Protein AF-A0A4Q3HN72-F1 (afdb_monomer_lite)

Sequence (98 aa):
LQHKAAEVSLKLVSQPGGEAIADTAWSVLTAAGDVVNESVSALPSMVLAEGDYLAVARNKDKIYQREFKVTAGNNVDVEVLMRNANPSDATTAAVVPD

pLDDT: mean 86.78, std 15.64, range [41.06, 97.69]

Secondary structure (DSSP, 8-state):
----EEEEEEEEESSTT-PBPSSEEEEEEETTS-EEEEEESSS-EEEEESEEEEEEEEETTEEEEEEEEE-TT--EEEEEE-----TTTTS-S-----

Radius of gyration: 16.3 Å; chains: 1; bounding box: 61×36×29 Å

Structure (mmCIF, N/CA/C/O backbone):
data_AF-A0A4Q3HN72-F1
#
_entry.id   AF-A0A4Q3HN72-F1
#
loop_
_atom_site.group_PDB
_atom_site.id
_atom_site.type_symbol
_atom_site.label_atom_id
_atom_site.label_alt_id
_atom_site.label_comp_id
_atom_site.label_asym_id
_atom_site.label_entity_id
_atom_site.label_seq_id
_atom_site.pdbx_PDB_ins_code
_atom_site.Cartn_x
_atom_site.Cartn_y
_atom_site.Cartn_z
_atom_site.occupancy
_atom_site.B_iso_or_equiv
_atom_site.auth_seq_id
_atom_site.auth_comp_id
_atom_site.auth_asym_id
_atom_site.auth_atom_id
_atom_site.pdbx_PDB_model_num
ATOM 1 N N . LEU A 1 1 ? 23.360 -1.939 -15.795 1.00 50.44 1 LEU A N 1
ATOM 2 C CA . LEU A 1 1 ? 22.095 -2.630 -15.480 1.00 50.44 1 LEU A CA 1
ATOM 3 C C . LEU A 1 1 ? 21.335 -1.743 -14.502 1.00 50.44 1 LEU A C 1
ATOM 5 O O . LEU A 1 1 ? 21.685 -1.714 -13.333 1.00 50.44 1 LEU A O 1
ATOM 9 N N . GLN A 1 2 ? 20.427 -0.897 -14.990 1.00 58.25 2 GLN A N 1
ATOM 10 C CA . GLN A 1 2 ? 19.600 -0.080 -14.100 1.00 58.25 2 GLN A CA 1
ATOM 11 C C . GLN A 1 2 ? 18.441 -0.962 -13.646 1.00 58.25 2 GLN A C 1
ATOM 13 O O . GLN A 1 2 ? 17.609 -1.347 -14.466 1.00 58.25 2 GLN A O 1
ATOM 18 N N . HIS A 1 3 ? 18.415 -1.333 -12.368 1.00 64.25 3 HIS A N 1
ATOM 19 C CA . HIS A 1 3 ? 17.209 -1.911 -11.794 1.00 64.25 3 HIS A CA 1
ATOM 20 C C . HIS A 1 3 ? 16.162 -0.798 -11.789 1.00 64.25 3 HIS A C 1
ATOM 22 O O . HIS A 1 3 ? 16.294 0.182 -11.059 1.00 64.25 3 HIS A O 1
ATOM 28 N N . LYS A 1 4 ? 15.174 -0.908 -12.679 1.00 84.69 4 LYS A N 1
ATOM 29 C CA . LYS A 1 4 ? 14.027 -0.008 -12.721 1.00 84.69 4 LYS A CA 1
ATOM 30 C C . LYS A 1 4 ? 13.149 -0.304 -11.516 1.00 84.69 4 LYS A C 1
ATOM 32 O O . LYS A 1 4 ? 12.228 -1.105 -11.612 1.00 84.69 4 LYS A O 1
ATOM 37 N N . ALA A 1 5 ? 13.504 0.264 -10.379 1.00 89.94 5 ALA A N 1
ATOM 38 C CA . ALA A 1 5 ? 12.812 0.054 -9.125 1.00 89.94 5 ALA A CA 1
ATOM 39 C C . ALA A 1 5 ? 12.683 1.377 -8.374 1.00 89.94 5 ALA A C 1
ATOM 41 O O . ALA A 1 5 ? 13.408 2.339 -8.654 1.00 89.94 5 ALA A O 1
ATOM 42 N N . ALA A 1 6 ? 11.754 1.417 -7.433 1.00 93.50 6 ALA A N 1
ATOM 43 C CA . ALA A 1 6 ? 11.649 2.503 -6.482 1.00 93.50 6 ALA A CA 1
ATOM 44 C C . ALA A 1 6 ? 11.260 1.979 -5.105 1.00 93.50 6 ALA A C 1
ATOM 46 O O . ALA A 1 6 ? 10.683 0.897 -4.970 1.00 93.50 6 ALA A O 1
ATOM 47 N N . GLU A 1 7 ? 11.604 2.762 -4.090 1.00 94.94 7 GLU A N 1
ATOM 48 C CA . GLU A 1 7 ? 11.128 2.525 -2.739 1.00 94.94 7 GLU A CA 1
ATOM 49 C C . GLU A 1 7 ? 9.663 2.950 -2.638 1.00 94.94 7 GLU A C 1
ATOM 51 O O . GLU A 1 7 ? 9.259 4.007 -3.122 1.00 94.94 7 GLU A O 1
ATOM 56 N N . VAL A 1 8 ? 8.863 2.099 -2.021 1.00 95.88 8 VAL A N 1
ATOM 57 C CA . VAL A 1 8 ? 7.438 2.280 -1.819 1.00 95.88 8 VAL A CA 1
ATOM 58 C C . VAL A 1 8 ? 7.169 2.167 -0.334 1.00 95.88 8 VAL A C 1
ATOM 60 O O . VAL A 1 8 ? 7.481 1.145 0.275 1.00 95.88 8 VAL A O 1
ATOM 63 N N . SER A 1 9 ? 6.558 3.201 0.222 1.00 96.56 9 SER A N 1
ATOM 64 C CA . SER A 1 9 ? 6.051 3.225 1.587 1.00 96.56 9 SER A CA 1
ATOM 65 C C . SER A 1 9 ? 4.537 3.135 1.545 1.00 96.56 9 S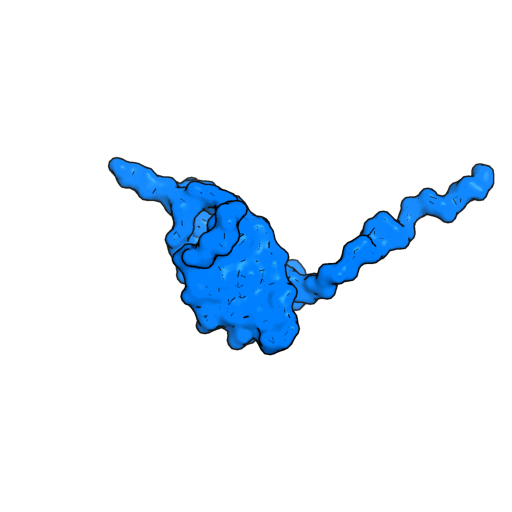ER A C 1
ATOM 67 O O . SER A 1 9 ? 3.893 3.801 0.736 1.00 96.56 9 SER A O 1
ATOM 69 N N . LEU A 1 10 ? 3.956 2.298 2.394 1.00 96.88 10 LEU A N 1
ATOM 70 C CA . LEU A 1 10 ? 2.509 2.148 2.493 1.00 96.88 10 LEU A CA 1
ATOM 71 C C . LEU A 1 10 ? 2.047 2.708 3.828 1.00 96.88 10 LEU A C 1
ATOM 73 O O . LEU A 1 10 ? 2.700 2.495 4.846 1.00 96.88 10 LEU A O 1
ATOM 77 N N . LYS A 1 11 ? 0.898 3.379 3.847 1.00 96.50 11 LYS A N 1
ATOM 78 C CA . LYS A 1 11 ? 0.254 3.769 5.102 1.00 96.50 11 LYS A CA 1
ATOM 79 C C . LYS A 1 11 ? -1.258 3.799 4.969 1.00 96.50 11 LYS A C 1
ATOM 81 O O . LYS A 1 11 ? -1.814 4.236 3.961 1.00 96.50 11 LYS A O 1
ATOM 86 N N . LEU A 1 12 ? -1.923 3.301 6.003 1.00 96.50 12 LEU A N 1
ATOM 87 C CA . LEU A 1 12 ? -3.373 3.239 6.092 1.00 96.50 12 LEU A CA 1
ATOM 88 C C . LEU A 1 12 ? -3.799 4.395 6.978 1.00 96.50 12 LEU A C 1
ATOM 90 O O . LEU A 1 12 ? -3.365 4.467 8.124 1.00 96.50 12 LEU A O 1
ATOM 94 N N . VAL A 1 13 ? -4.615 5.294 6.445 1.00 95.81 13 VAL A N 1
ATOM 95 C CA . VAL A 1 13 ? -4.989 6.544 7.109 1.00 95.81 13 VAL A CA 1
ATOM 96 C C . VAL A 1 13 ? -6.508 6.695 7.128 1.00 95.81 13 VAL A C 1
ATOM 98 O O . VAL A 1 13 ? -7.200 6.357 6.166 1.00 95.81 13 VAL A O 1
ATOM 101 N N . SER A 1 14 ? -7.059 7.216 8.224 1.00 92.00 14 SER A N 1
ATOM 102 C CA . SER A 1 14 ? -8.508 7.476 8.327 1.00 92.00 14 SER A CA 1
ATOM 103 C C . SER A 1 14 ? -8.961 8.654 7.460 1.00 92.00 14 SER A C 1
ATOM 105 O O . SER A 1 14 ? -10.113 8.716 7.041 1.00 92.00 14 SER A O 1
ATOM 107 N N . GLN A 1 15 ? -8.052 9.589 7.189 1.00 90.81 15 GLN A N 1
ATOM 108 C CA . GLN A 1 15 ? -8.274 10.800 6.403 1.00 90.81 15 GLN A CA 1
ATOM 109 C C . GLN A 1 15 ? -7.005 11.141 5.606 1.00 90.81 15 GLN A C 1
ATOM 111 O O . GLN A 1 15 ? -5.922 10.712 6.012 1.00 90.81 15 GLN A O 1
ATOM 116 N N . PRO A 1 16 ? -7.102 11.890 4.493 1.00 90.06 16 PRO A N 1
ATOM 117 C CA . PRO A 1 16 ? -5.930 12.278 3.703 1.00 90.06 16 PRO A CA 1
ATOM 118 C C . PRO A 1 16 ? -4.896 13.021 4.560 1.00 90.06 16 PRO A C 1
ATOM 120 O O . PRO A 1 16 ? -5.274 13.917 5.313 1.00 90.06 16 PRO A O 1
ATOM 123 N N . GLY A 1 17 ? -3.614 12.642 4.473 1.00 91.62 17 GLY A N 1
ATOM 124 C CA . GLY A 1 17 ? -2.547 13.209 5.309 1.00 91.62 17 GLY A CA 1
ATOM 125 C C . GLY A 1 17 ? -2.651 12.870 6.804 1.00 91.62 17 GLY A C 1
ATOM 126 O O . GLY A 1 17 ? -1.996 13.512 7.623 1.00 91.62 17 GLY A O 1
ATOM 127 N N . GLY A 1 18 ? -3.502 11.909 7.175 1.00 92.38 18 GLY A N 1
ATOM 128 C CA . GLY A 1 18 ? -3.692 11.467 8.552 1.00 92.38 18 GLY A CA 1
ATOM 129 C C . GLY A 1 18 ? -2.577 10.558 9.072 1.00 92.38 18 GLY A C 1
ATOM 130 O O . GLY A 1 18 ? -1.615 10.235 8.379 1.00 92.38 18 GLY A O 1
ATOM 131 N N . GLU A 1 19 ? -2.738 10.121 10.320 1.00 94.19 19 GLU A N 1
ATOM 132 C CA . GLU A 1 19 ? -1.794 9.218 10.976 1.00 94.19 19 GLU A CA 1
ATOM 133 C C . GLU A 1 19 ? -1.916 7.779 10.460 1.00 94.19 19 GLU A C 1
ATOM 135 O O . GLU A 1 19 ? -3.012 7.298 10.155 1.00 94.19 19 GLU A O 1
ATOM 140 N N . ALA A 1 20 ? -0.768 7.106 10.375 1.00 95.25 20 ALA A N 1
ATOM 141 C CA . ALA A 1 20 ? -0.667 5.721 9.956 1.00 95.25 20 ALA A CA 1
ATOM 142 C C . ALA A 1 20 ? -1.220 4.778 11.030 1.00 95.25 20 ALA A C 1
ATOM 144 O O . ALA A 1 20 ? -0.830 4.827 12.197 1.00 95.25 20 ALA A O 1
ATOM 145 N N . ILE A 1 21 ? -2.119 3.891 10.625 1.00 95.50 21 ILE A N 1
ATOM 146 C CA . ILE A 1 21 ? -2.841 3.024 11.550 1.00 95.50 21 ILE A CA 1
ATOM 147 C C . ILE A 1 21 ? -2.031 1.754 11.811 1.00 95.50 21 ILE A C 1
ATOM 149 O O . ILE A 1 21 ? -1.716 0.995 10.891 1.00 95.50 21 ILE A O 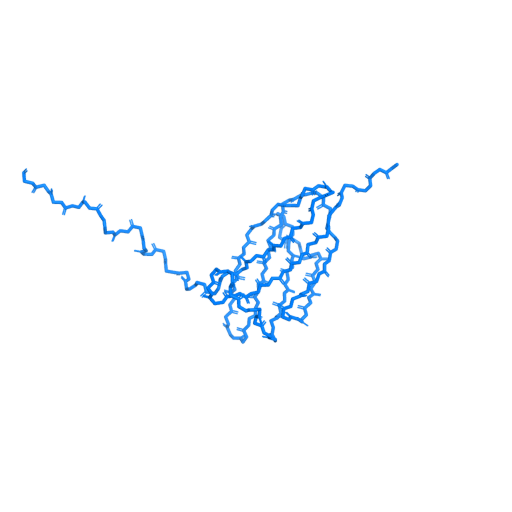1
ATOM 153 N N . ALA A 1 22 ? -1.709 1.524 13.083 1.00 95.69 22 ALA A N 1
ATOM 154 C CA . ALA A 1 22 ? -0.983 0.350 13.553 1.00 95.69 22 ALA A CA 1
ATOM 155 C C . ALA A 1 22 ? -1.767 -0.960 13.371 1.00 95.69 22 ALA A C 1
ATOM 157 O O . ALA A 1 22 ? -2.960 -0.956 13.063 1.00 95.69 22 ALA A O 1
ATOM 158 N N . ASP A 1 23 ? -1.069 -2.085 13.552 1.00 94.88 23 ASP A N 1
ATOM 159 C CA . ASP A 1 23 ? -1.623 -3.442 13.415 1.00 94.88 23 ASP A CA 1
ATOM 160 C C . ASP A 1 23 ? -2.312 -3.677 12.060 1.00 94.88 23 ASP A C 1
ATOM 162 O O . ASP A 1 23 ? -3.314 -4.386 11.941 1.00 94.88 23 ASP A O 1
ATOM 166 N N . THR A 1 24 ? -1.777 -3.041 11.018 1.00 96.62 24 THR A N 1
ATOM 167 C CA . THR A 1 24 ? -2.256 -3.195 9.649 1.00 96.62 24 THR A CA 1
ATOM 168 C C . THR A 1 24 ? -1.424 -4.253 8.943 1.00 96.62 24 THR A C 1
ATOM 170 O O . THR A 1 24 ? -0.208 -4.116 8.811 1.00 96.62 24 THR A O 1
ATOM 173 N N . ALA A 1 25 ? -2.092 -5.308 8.489 1.00 97.50 25 ALA A N 1
ATOM 174 C CA . ALA A 1 25 ? -1.523 -6.303 7.600 1.00 97.50 25 ALA A CA 1
ATOM 175 C C . ALA A 1 25 ? -1.620 -5.802 6.158 1.00 97.50 25 ALA A C 1
ATOM 177 O O . ALA A 1 25 ? -2.701 -5.503 5.658 1.00 97.50 25 ALA A O 1
ATOM 178 N N . TRP A 1 26 ? -0.482 -5.702 5.501 1.00 97.69 26 TRP A N 1
ATOM 179 C CA . TRP A 1 26 ? -0.323 -5.261 4.131 1.00 97.69 26 TRP A CA 1
ATOM 180 C C . TRP A 1 26 ? -0.023 -6.448 3.238 1.00 97.69 26 TRP A C 1
ATOM 182 O O . TRP A 1 26 ? 0.846 -7.252 3.565 1.00 97.69 26 TRP A O 1
ATOM 192 N N . SER A 1 27 ? -0.678 -6.486 2.085 1.00 97.44 27 SER A N 1
ATOM 193 C CA . SER A 1 27 ? -0.313 -7.340 0.961 1.00 97.44 27 SER A CA 1
ATOM 194 C C . SER A 1 27 ? -0.199 -6.460 -0.278 1.00 97.44 27 SER A C 1
ATOM 196 O O . SER A 1 27 ? -1.093 -5.663 -0.566 1.00 97.44 27 SER A O 1
ATOM 198 N N . VAL A 1 28 ? 0.899 -6.584 -1.011 1.00 97.00 28 VAL A N 1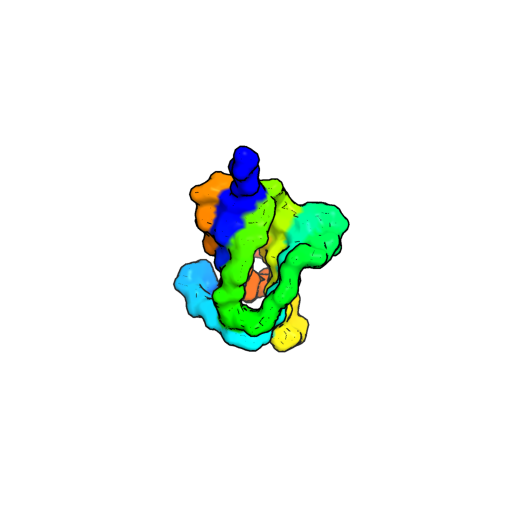
ATOM 199 C CA . VAL A 1 28 ? 1.080 -5.928 -2.307 1.00 97.00 28 VAL A CA 1
ATOM 200 C C . VAL A 1 28 ? 0.960 -6.977 -3.388 1.00 97.00 28 VAL A C 1
ATOM 202 O O . VAL A 1 28 ? 1.657 -7.991 -3.347 1.00 97.00 28 VAL A O 1
ATOM 205 N N . LEU A 1 29 ? 0.083 -6.718 -4.350 1.00 97.19 29 LEU A N 1
ATOM 206 C CA . LEU A 1 29 ? -0.170 -7.599 -5.474 1.00 97.19 29 LEU A CA 1
ATOM 207 C C . LEU A 1 29 ? 0.271 -6.933 -6.776 1.00 97.19 29 LEU A C 1
ATOM 209 O O . LEU A 1 29 ? 0.207 -5.710 -6.905 1.00 97.19 29 LEU A O 1
ATOM 213 N N . THR A 1 30 ? 0.705 -7.728 -7.747 1.00 95.69 30 THR A N 1
ATOM 214 C CA . THR A 1 30 ? 0.891 -7.272 -9.132 1.00 95.69 30 THR A CA 1
ATOM 215 C C . THR A 1 30 ? -0.462 -7.040 -9.808 1.00 95.69 30 THR A C 1
ATOM 217 O O . THR A 1 30 ? -1.497 -7.503 -9.327 1.00 95.69 30 THR A O 1
ATOM 220 N N . ALA A 1 31 ? -0.460 -6.412 -10.986 1.00 90.12 31 ALA A N 1
ATOM 221 C CA . ALA A 1 31 ? -1.644 -6.332 -11.848 1.00 90.12 31 ALA A CA 1
ATOM 222 C C . ALA A 1 31 ? -2.261 -7.702 -12.217 1.00 90.12 31 ALA A C 1
ATOM 224 O O . ALA A 1 31 ? -3.432 -7.765 -12.581 1.00 90.12 31 ALA A O 1
ATOM 225 N N . ALA A 1 32 ? -1.500 -8.800 -12.122 1.00 92.62 32 ALA A N 1
ATOM 226 C CA . ALA A 1 32 ? -2.004 -10.158 -12.342 1.00 92.62 32 ALA A CA 1
ATOM 227 C C . ALA A 1 32 ? -2.703 -10.755 -11.103 1.00 92.62 32 ALA A C 1
ATOM 229 O O . ALA A 1 32 ? -3.344 -11.799 -11.207 1.00 92.62 32 ALA A O 1
ATOM 230 N N . GLY A 1 33 ? -2.607 -10.094 -9.944 1.00 92.81 33 GLY A N 1
ATOM 231 C CA . GLY A 1 33 ? -3.139 -10.582 -8.672 1.00 92.81 33 GLY A CA 1
ATOM 232 C C . GLY A 1 33 ? -2.173 -11.474 -7.887 1.00 92.81 33 GLY A C 1
ATOM 233 O O . GLY A 1 33 ? -2.582 -12.080 -6.900 1.00 92.81 33 GLY A O 1
ATOM 234 N N . ASP A 1 34 ? -0.900 -11.553 -8.281 1.00 95.31 34 ASP A N 1
ATOM 235 C CA . ASP A 1 34 ? 0.116 -12.292 -7.527 1.00 95.31 34 ASP A CA 1
ATOM 236 C C . ASP A 1 34 ? 0.645 -11.454 -6.364 1.00 95.31 34 ASP A C 1
ATOM 238 O O . ASP A 1 34 ? 1.048 -10.306 -6.560 1.00 95.31 34 ASP A O 1
ATOM 242 N N . VAL A 1 35 ? 0.705 -12.033 -5.164 1.00 96.12 35 VAL A N 1
ATOM 243 C CA . VAL A 1 35 ? 1.284 -11.378 -3.983 1.00 96.12 35 VAL A CA 1
ATOM 244 C C . VAL A 1 35 ? 2.808 -11.336 -4.107 1.00 96.12 35 VAL A C 1
ATOM 246 O O . VAL A 1 35 ? 3.460 -12.370 -4.242 1.00 96.12 35 VAL A O 1
ATOM 249 N N . VAL A 1 36 ? 3.383 -10.136 -4.031 1.00 95.75 36 VAL A N 1
ATOM 250 C CA . VAL A 1 36 ? 4.836 -9.902 -4.128 1.00 95.75 36 VAL A CA 1
ATOM 251 C C . VAL A 1 36 ? 5.467 -9.456 -2.816 1.00 95.75 36 VAL A C 1
ATOM 253 O O . VAL A 1 36 ? 6.681 -9.567 -2.654 1.00 95.75 36 VAL A O 1
ATOM 256 N N . ASN A 1 37 ? 4.671 -8.936 -1.881 1.00 95.38 37 ASN A N 1
ATOM 257 C CA . ASN A 1 37 ? 5.154 -8.531 -0.568 1.00 95.38 37 ASN A CA 1
ATOM 258 C C . ASN A 1 37 ? 4.026 -8.582 0.462 1.00 95.38 37 ASN A C 1
ATOM 260 O O . ASN A 1 37 ? 2.892 -8.216 0.149 1.00 95.38 37 ASN A O 1
ATOM 264 N N . GLU A 1 38 ? 4.356 -8.986 1.685 1.00 96.75 38 GLU A N 1
ATOM 265 C CA . GLU A 1 38 ? 3.444 -8.979 2.821 1.00 96.75 38 GLU A CA 1
ATOM 266 C C . GLU A 1 38 ? 4.162 -8.468 4.069 1.00 96.75 38 GLU A C 1
ATOM 268 O O . GLU A 1 38 ? 5.322 -8.803 4.320 1.00 96.75 38 GLU A O 1
ATOM 273 N N . SER A 1 39 ? 3.482 -7.646 4.864 1.00 96.69 39 SER A N 1
ATOM 274 C CA . SER A 1 39 ? 4.059 -7.077 6.083 1.00 96.69 39 SER A CA 1
ATOM 275 C C . SER A 1 39 ? 2.979 -6.690 7.084 1.00 96.69 39 SER A C 1
ATOM 277 O O . SER A 1 39 ? 1.869 -6.355 6.695 1.00 96.69 39 SER A O 1
ATOM 279 N N . VAL A 1 40 ? 3.292 -6.685 8.379 1.00 96.81 40 VAL A N 1
ATOM 280 C CA . VAL A 1 40 ? 2.393 -6.163 9.419 1.00 96.81 40 VAL A CA 1
ATOM 281 C C . VAL A 1 40 ? 3.083 -4.983 10.087 1.00 96.81 40 VAL A C 1
ATOM 283 O O . VAL A 1 40 ? 4.020 -5.158 10.862 1.00 96.81 40 VAL A O 1
ATOM 286 N N . SER A 1 41 ? 2.663 -3.771 9.733 1.00 96.25 41 SER A N 1
ATOM 287 C CA . SER A 1 41 ? 3.258 -2.522 10.212 1.00 96.25 41 SER A CA 1
ATOM 288 C C . SER A 1 41 ? 2.307 -1.353 9.958 1.00 96.25 41 SER A C 1
ATOM 290 O O . SER A 1 41 ? 1.488 -1.390 9.039 1.00 96.25 41 SER A O 1
ATOM 292 N N . ALA A 1 42 ? 2.431 -0.288 10.751 1.00 95.19 42 ALA A N 1
ATOM 293 C CA . ALA A 1 42 ? 1.725 0.962 10.479 1.00 95.19 42 ALA A CA 1
ATOM 294 C C . ALA A 1 42 ? 2.209 1.612 9.171 1.00 95.19 42 ALA A C 1
ATOM 296 O O . ALA A 1 42 ? 1.414 2.196 8.437 1.00 95.19 42 ALA A O 1
ATOM 297 N N . LEU A 1 43 ? 3.512 1.493 8.893 1.00 94.38 43 LEU A N 1
ATOM 298 C CA . LEU A 1 43 ? 4.181 2.195 7.803 1.00 94.38 43 LEU A CA 1
ATOM 299 C C . LEU A 1 43 ? 5.299 1.331 7.182 1.00 94.38 43 LEU A C 1
ATOM 301 O O . LEU A 1 43 ? 6.479 1.631 7.376 1.00 94.38 43 LEU A O 1
ATOM 305 N N . PRO A 1 44 ? 4.986 0.192 6.533 1.00 96.06 44 PRO A N 1
ATOM 306 C CA . PRO A 1 44 ? 6.017 -0.629 5.906 1.00 96.06 44 PRO A CA 1
ATOM 307 C C . PRO A 1 44 ? 6.613 0.069 4.679 1.00 96.06 44 PRO A C 1
ATOM 309 O O . PRO A 1 44 ? 5.900 0.741 3.931 1.00 96.06 44 PRO A O 1
ATOM 312 N N . SER A 1 45 ? 7.904 -0.158 4.439 1.00 94.62 45 SER A N 1
ATOM 313 C CA . SER A 1 45 ? 8.601 0.237 3.215 1.00 94.62 45 SER A CA 1
ATOM 314 C C . SER A 1 45 ? 9.192 -0.978 2.497 1.00 94.62 45 SER A C 1
ATOM 316 O O . SER A 1 45 ? 9.547 -1.984 3.116 1.00 94.62 45 SER A O 1
ATOM 318 N N . MET A 1 46 ? 9.261 -0.913 1.169 1.00 94.69 46 MET A N 1
ATOM 319 C CA . MET A 1 46 ? 9.767 -1.986 0.309 1.00 94.69 46 MET A CA 1
ATOM 320 C C . MET A 1 46 ? 10.309 -1.432 -1.007 1.00 94.69 46 MET A C 1
ATOM 322 O O . MET A 1 46 ? 9.987 -0.315 -1.388 1.00 94.69 46 MET A O 1
ATOM 326 N N . VAL A 1 47 ? 11.095 -2.219 -1.742 1.00 94.31 47 VAL A N 1
ATOM 327 C CA . VAL A 1 47 ? 11.556 -1.851 -3.090 1.00 94.31 47 VAL A CA 1
ATOM 328 C C . VAL A 1 47 ? 10.800 -2.683 -4.117 1.00 94.31 47 VAL A C 1
ATOM 330 O O . VAL A 1 47 ? 10.879 -3.911 -4.094 1.00 94.31 47 VAL A O 1
ATOM 333 N N . LEU A 1 48 ? 10.080 -2.018 -5.019 1.00 93.75 48 LEU A N 1
ATOM 334 C CA . LEU A 1 48 ? 9.319 -2.654 -6.096 1.00 93.75 48 LEU A CA 1
ATOM 335 C C . LEU A 1 48 ? 9.885 -2.256 -7.455 1.00 93.75 48 LEU A C 1
ATOM 337 O O . LEU A 1 48 ? 10.417 -1.158 -7.620 1.00 93.75 48 LEU A O 1
ATOM 341 N N . ALA A 1 49 ? 9.767 -3.154 -8.431 1.00 93.38 49 ALA A N 1
ATOM 342 C CA . ALA A 1 49 ? 10.092 -2.839 -9.814 1.00 93.38 49 ALA A CA 1
ATOM 343 C C . ALA A 1 49 ? 9.078 -1.837 -10.398 1.00 93.38 49 ALA A C 1
ATOM 345 O O . ALA A 1 49 ? 7.977 -1.677 -9.886 1.00 93.38 49 ALA A O 1
ATOM 346 N N . GLU A 1 50 ? 9.449 -1.155 -11.477 1.00 93.06 50 GLU A N 1
ATOM 347 C CA . GLU A 1 50 ? 8.531 -0.324 -12.259 1.00 93.06 50 GLU A CA 1
ATOM 348 C C . GLU A 1 50 ? 7.358 -1.170 -12.776 1.00 93.06 50 GLU A C 1
ATOM 350 O O . GLU A 1 50 ? 7.571 -2.193 -13.429 1.00 93.06 50 GLU A O 1
ATOM 355 N N . GLY A 1 51 ? 6.129 -0.738 -12.487 1.00 93.31 51 GLY A N 1
ATOM 356 C CA . GLY A 1 51 ? 4.918 -1.487 -12.815 1.00 93.31 51 GLY A CA 1
ATOM 357 C C . GLY A 1 51 ? 3.682 -1.010 -12.056 1.00 93.31 51 GLY A C 1
ATOM 358 O O . GLY A 1 51 ? 3.748 -0.069 -11.263 1.00 93.31 51 GLY A O 1
ATOM 359 N N . ASP A 1 52 ? 2.558 -1.670 -12.314 1.00 95.31 52 ASP A N 1
ATOM 360 C CA . ASP A 1 52 ? 1.272 -1.415 -11.667 1.00 95.31 52 ASP A CA 1
ATOM 361 C C . ASP A 1 52 ? 1.005 -2.468 -10.582 1.00 95.31 52 ASP A C 1
ATOM 363 O O . ASP A 1 52 ? 1.187 -3.674 -10.795 1.00 95.31 52 ASP A O 1
ATOM 367 N N . TYR A 1 53 ? 0.580 -1.993 -9.413 1.00 96.12 53 TYR A N 1
ATOM 368 C CA . TYR A 1 53 ? 0.404 -2.796 -8.210 1.00 96.12 53 TYR A CA 1
ATOM 369 C C . TYR A 1 53 ? -0.876 -2.417 -7.462 1.00 96.12 53 TYR A C 1
ATOM 371 O O . TYR A 1 53 ? -1.408 -1.312 -7.591 1.00 96.12 53 TYR A O 1
ATOM 379 N N . LEU A 1 54 ? -1.336 -3.337 -6.619 1.00 96.50 54 LEU A N 1
ATOM 380 C CA . LEU A 1 54 ? -2.466 -3.161 -5.720 1.00 96.50 54 LEU A CA 1
ATOM 381 C C . LEU A 1 54 ? -1.986 -3.307 -4.275 1.00 96.50 54 LEU A C 1
ATOM 383 O O . LEU A 1 54 ? -1.518 -4.371 -3.875 1.00 96.50 54 LEU A O 1
ATOM 387 N N . ALA A 1 55 ? -2.110 -2.244 -3.485 1.00 96.62 55 ALA A N 1
ATOM 388 C CA . ALA A 1 55 ? -1.892 -2.293 -2.046 1.00 96.62 55 ALA A CA 1
ATOM 389 C C . ALA A 1 55 ? -3.197 -2.698 -1.359 1.00 96.62 55 ALA A C 1
ATOM 391 O O . ALA A 1 55 ? -4.212 -2.012 -1.494 1.00 96.62 55 ALA A O 1
ATOM 392 N N . VAL A 1 56 ? -3.158 -3.783 -0.597 1.00 96.62 56 VAL A N 1
ATOM 393 C CA . VAL A 1 56 ? -4.264 -4.282 0.218 1.00 96.62 56 VAL A CA 1
ATOM 394 C C . VAL A 1 56 ? -3.882 -4.115 1.680 1.00 96.62 56 VAL A C 1
ATOM 396 O O . VAL A 1 56 ? -2.934 -4.728 2.157 1.00 96.62 56 VAL A O 1
ATOM 399 N N . ALA A 1 57 ? -4.622 -3.273 2.388 1.00 96.62 57 ALA A N 1
ATOM 400 C CA . ALA A 1 57 ? -4.458 -3.007 3.805 1.00 96.62 57 ALA A CA 1
ATOM 401 C C . ALA A 1 57 ? -5.600 -3.672 4.574 1.00 96.62 57 ALA A C 1
ATOM 403 O O . ALA A 1 57 ? -6.772 -3.328 4.408 1.00 96.62 57 ALA A O 1
ATOM 404 N N . ARG A 1 58 ? -5.270 -4.616 5.443 1.00 95.81 58 ARG A N 1
ATOM 405 C CA . ARG A 1 58 ? -6.207 -5.295 6.325 1.00 95.81 58 ARG A CA 1
ATOM 406 C C . ARG A 1 58 ? -5.961 -4.840 7.752 1.00 95.81 58 ARG A C 1
ATOM 408 O O . ARG A 1 58 ? -4.883 -5.033 8.303 1.00 95.81 58 ARG A O 1
ATOM 415 N N . ASN A 1 59 ? -6.980 -4.256 8.360 1.00 94.25 59 ASN A N 1
ATOM 416 C CA . ASN A 1 59 ? -6.933 -3.822 9.747 1.00 94.25 59 ASN A CA 1
ATOM 417 C C . ASN A 1 59 ? -8.179 -4.349 10.458 1.00 94.25 59 ASN A C 1
ATOM 419 O O . ASN A 1 59 ? -9.305 -4.038 10.054 1.00 94.25 59 ASN A O 1
ATOM 423 N N . LYS A 1 60 ? -7.975 -5.173 11.492 1.00 89.56 60 LYS A N 1
ATOM 424 C CA . LYS A 1 60 ? -9.051 -5.917 12.169 1.00 89.56 60 LYS A CA 1
ATOM 425 C C . LYS A 1 60 ? -9.868 -6.732 11.145 1.00 89.56 60 LYS A C 1
ATOM 427 O O . LYS A 1 60 ? -9.302 -7.555 10.426 1.00 89.56 60 LYS A O 1
ATOM 432 N N . ASP A 1 61 ? -11.166 -6.467 11.031 1.00 88.62 61 ASP A N 1
ATOM 433 C CA . ASP A 1 61 ? -12.096 -7.144 10.114 1.00 88.62 61 ASP A CA 1
ATOM 434 C C . ASP A 1 61 ? -12.381 -6.354 8.827 1.00 88.62 61 ASP A C 1
ATOM 436 O O . ASP A 1 61 ? -13.290 -6.693 8.068 1.00 88.62 61 ASP A O 1
ATOM 440 N N . LYS A 1 62 ? -11.629 -5.277 8.571 1.00 92.00 62 LYS A N 1
ATOM 441 C CA . LYS A 1 62 ? -11.811 -4.428 7.390 1.00 92.00 62 LYS A CA 1
ATOM 442 C C . LYS A 1 62 ? -10.639 -4.564 6.431 1.00 92.00 62 LYS A C 1
ATOM 444 O O . LYS A 1 62 ? -9.484 -4.647 6.846 1.00 92.00 62 LYS A O 1
ATOM 449 N N . ILE A 1 63 ? -10.961 -4.555 5.142 1.00 94.00 63 ILE A N 1
ATOM 450 C CA . ILE A 1 63 ? -9.998 -4.601 4.045 1.00 94.00 63 ILE A CA 1
ATOM 451 C C . ILE A 1 63 ? -10.171 -3.330 3.219 1.00 94.00 63 ILE A C 1
ATOM 453 O O . ILE A 1 63 ? -11.284 -2.984 2.824 1.00 94.00 63 ILE A O 1
ATOM 457 N N . TYR A 1 64 ? -9.059 -2.661 2.956 1.00 94.25 64 TYR A N 1
ATOM 458 C CA . TYR A 1 64 ? -8.966 -1.449 2.157 1.00 94.25 64 TYR A CA 1
ATOM 459 C C . TYR A 1 64 ? -7.959 -1.679 1.045 1.00 94.25 64 TYR A C 1
ATOM 461 O O . TYR A 1 64 ? -6.969 -2.378 1.240 1.00 94.25 64 TYR A O 1
ATOM 469 N N . GLN A 1 65 ? -8.219 -1.121 -0.130 1.00 94.19 65 GLN A N 1
ATOM 470 C CA . GLN A 1 65 ? -7.416 -1.402 -1.311 1.00 94.19 65 GLN A CA 1
ATOM 471 C C . GLN A 1 65 ? -7.141 -0.118 -2.081 1.00 94.19 65 GLN A C 1
ATOM 473 O O . GLN A 1 65 ? -7.984 0.785 -2.115 1.00 94.19 65 GLN A O 1
ATOM 478 N N . ARG A 1 66 ? -5.961 -0.034 -2.693 1.00 94.19 66 ARG A N 1
ATOM 479 C CA . ARG A 1 66 ? -5.567 1.081 -3.551 1.00 94.19 66 ARG A CA 1
ATOM 480 C C . ARG A 1 66 ? -4.607 0.621 -4.632 1.00 94.19 66 ARG A C 1
ATOM 482 O O . ARG A 1 66 ? -3.567 0.041 -4.337 1.00 94.19 66 ARG A O 1
ATOM 489 N N . GLU A 1 67 ? -4.930 0.959 -5.868 1.00 94.88 67 GLU A N 1
ATOM 490 C CA . GLU A 1 67 ? -4.023 0.797 -6.999 1.00 94.88 67 GLU A CA 1
ATOM 491 C C . GLU A 1 67 ? -2.972 1.912 -6.997 1.00 94.88 67 GLU A C 1
ATOM 493 O O . GLU A 1 67 ? -3.271 3.075 -6.698 1.00 94.88 67 GLU A O 1
ATOM 498 N N . PHE A 1 68 ? -1.731 1.556 -7.314 1.00 94.44 68 PHE A N 1
ATOM 499 C CA . PHE A 1 68 ? -0.629 2.499 -7.439 1.00 94.44 68 PHE A CA 1
ATOM 500 C C . PHE A 1 68 ? 0.369 2.032 -8.499 1.00 94.44 68 PHE A C 1
ATOM 502 O O . PHE A 1 68 ? 0.534 0.840 -8.752 1.00 94.44 68 PHE A O 1
ATOM 509 N N . LYS A 1 69 ? 1.056 2.998 -9.108 1.00 94.12 69 LYS A N 1
ATOM 510 C CA . LYS A 1 69 ? 2.081 2.746 -10.114 1.00 94.12 69 LYS A CA 1
ATOM 511 C C . LYS A 1 69 ? 3.450 3.106 -9.568 1.00 94.12 69 LYS A C 1
ATOM 513 O O . LYS A 1 69 ? 3.661 4.214 -9.074 1.00 94.12 69 LYS A O 1
ATOM 518 N N . VAL A 1 70 ? 4.390 2.188 -9.717 1.00 93.94 70 VAL A N 1
ATOM 519 C CA . VAL A 1 70 ? 5.796 2.388 -9.384 1.00 93.94 70 VAL A CA 1
ATOM 520 C C . VAL A 1 70 ? 6.520 2.861 -10.632 1.00 93.94 70 VAL A C 1
ATOM 522 O O . VAL A 1 70 ? 6.448 2.226 -11.683 1.00 93.94 70 VAL A O 1
ATOM 525 N N . THR A 1 71 ? 7.223 3.984 -10.518 1.00 91.31 71 THR A N 1
ATOM 526 C CA . THR A 1 71 ? 8.082 4.521 -11.580 1.00 91.31 71 THR A CA 1
ATOM 527 C C . THR A 1 71 ? 9.514 4.522 -11.075 1.00 91.31 71 THR A C 1
ATOM 529 O O . THR A 1 71 ? 9.770 4.992 -9.967 1.00 91.31 71 THR A O 1
ATOM 532 N N . ALA A 1 72 ? 10.450 3.999 -11.868 1.00 87.06 72 ALA A N 1
ATOM 533 C CA . ALA A 1 72 ? 11.835 3.858 -11.434 1.00 87.06 72 ALA A CA 1
ATOM 534 C C . ALA A 1 72 ? 12.440 5.187 -10.943 1.00 87.06 72 ALA A C 1
ATOM 536 O O . ALA A 1 72 ? 12.234 6.243 -11.547 1.00 87.06 72 ALA A O 1
ATOM 537 N N . GLY A 1 73 ? 13.202 5.120 -9.849 1.00 84.06 73 GLY A N 1
ATOM 538 C CA . GLY A 1 73 ? 13.928 6.266 -9.294 1.00 84.06 73 GLY A CA 1
ATOM 539 C C . GLY A 1 73 ? 13.073 7.310 -8.566 1.00 84.06 73 GLY A C 1
ATOM 540 O O . GLY A 1 73 ? 13.622 8.332 -8.162 1.00 84.06 73 GLY A O 1
ATOM 541 N N . ASN A 1 74 ? 11.769 7.076 -8.381 1.00 86.38 74 ASN A N 1
ATOM 542 C CA . ASN A 1 74 ? 10.880 7.976 -7.645 1.00 86.38 74 ASN A CA 1
ATOM 543 C C . ASN A 1 74 ? 10.223 7.236 -6.485 1.00 86.38 74 ASN A C 1
ATOM 545 O O . ASN A 1 74 ? 9.374 6.377 -6.714 1.00 86.38 74 ASN A O 1
ATOM 549 N N . ASN A 1 75 ? 10.599 7.585 -5.255 1.00 91.50 75 ASN A N 1
ATOM 550 C CA . ASN A 1 75 ? 9.984 7.000 -4.070 1.00 91.50 75 ASN A CA 1
ATOM 551 C C . ASN A 1 75 ? 8.484 7.318 -4.038 1.00 91.50 75 ASN A C 1
ATOM 553 O O . ASN A 1 75 ? 8.077 8.458 -4.273 1.00 91.50 75 ASN A O 1
ATOM 557 N N . VAL A 1 76 ? 7.670 6.306 -3.748 1.00 92.50 76 VAL A N 1
ATOM 558 C CA . VAL A 1 76 ? 6.208 6.405 -3.759 1.00 92.50 76 VAL A CA 1
ATOM 559 C C . VAL A 1 76 ? 5.684 6.240 -2.339 1.00 92.50 76 VAL A C 1
ATOM 561 O O . VAL A 1 76 ? 5.909 5.210 -1.714 1.00 92.50 76 VAL A O 1
ATOM 564 N N . ASP A 1 77 ? 4.949 7.233 -1.842 1.00 94.56 77 ASP A N 1
ATOM 565 C CA . ASP A 1 77 ? 4.167 7.104 -0.609 1.00 94.56 77 ASP A CA 1
ATOM 566 C C . ASP A 1 77 ? 2.715 6.786 -0.981 1.00 94.56 77 ASP A C 1
ATOM 568 O O . ASP A 1 77 ? 2.031 7.574 -1.642 1.00 94.56 77 ASP A O 1
ATOM 572 N N . VAL A 1 78 ? 2.255 5.593 -0.620 1.00 95.25 78 VAL A N 1
ATOM 573 C CA . VAL A 1 78 ? 0.922 5.095 -0.954 1.00 95.25 78 VAL A CA 1
ATOM 574 C C . VAL A 1 78 ? 0.020 5.230 0.263 1.00 95.25 78 VAL A C 1
ATOM 576 O O . VAL A 1 78 ? 0.058 4.434 1.202 1.00 95.25 78 VAL A O 1
ATOM 579 N N . GLU A 1 79 ? -0.854 6.228 0.196 1.00 95.44 79 GLU A N 1
ATOM 580 C CA . GLU A 1 79 ? -1.914 6.461 1.172 1.00 95.44 79 GLU A CA 1
ATOM 581 C C . GLU A 1 79 ? -3.167 5.662 0.838 1.00 95.44 79 GLU A C 1
ATOM 583 O O . GLU A 1 79 ? -3.921 6.009 -0.075 1.00 95.44 79 GLU A O 1
ATOM 588 N N . VAL A 1 80 ? -3.431 4.612 1.612 1.00 95.31 80 VAL A N 1
ATOM 589 C CA . VAL A 1 80 ? -4.713 3.909 1.567 1.00 95.31 80 VAL A CA 1
ATOM 590 C C . VAL A 1 80 ? -5.655 4.572 2.557 1.00 95.31 80 VAL A C 1
ATOM 592 O O . VAL A 1 80 ? -5.372 4.649 3.748 1.00 95.31 80 VAL A O 1
ATOM 595 N N . LEU A 1 81 ? -6.783 5.074 2.064 1.00 94.06 81 LEU A N 1
ATOM 596 C CA . LEU A 1 81 ? -7.795 5.689 2.913 1.00 94.06 81 LEU A CA 1
ATOM 597 C C . LEU A 1 81 ? -8.736 4.621 3.457 1.00 94.06 81 LEU A C 1
ATOM 599 O O . LEU A 1 81 ? -9.270 3.824 2.684 1.00 94.06 81 LEU A O 1
ATOM 603 N N . MET A 1 82 ? -9.047 4.684 4.751 1.00 91.69 82 MET A N 1
ATOM 604 C CA . MET A 1 82 ? -10.146 3.925 5.351 1.00 91.69 82 MET A CA 1
ATOM 605 C C . MET A 1 82 ? -11.524 4.476 4.939 1.00 91.69 82 MET A C 1
ATOM 607 O O . MET A 1 82 ? -12.415 4.645 5.772 1.00 91.69 82 MET A O 1
ATOM 611 N N . ARG A 1 83 ? -11.730 4.794 3.655 1.00 81.50 83 ARG A N 1
ATOM 612 C CA . ARG A 1 83 ? -13.069 5.130 3.177 1.00 81.50 83 ARG A CA 1
ATOM 613 C C . ARG A 1 83 ? -13.906 3.863 3.18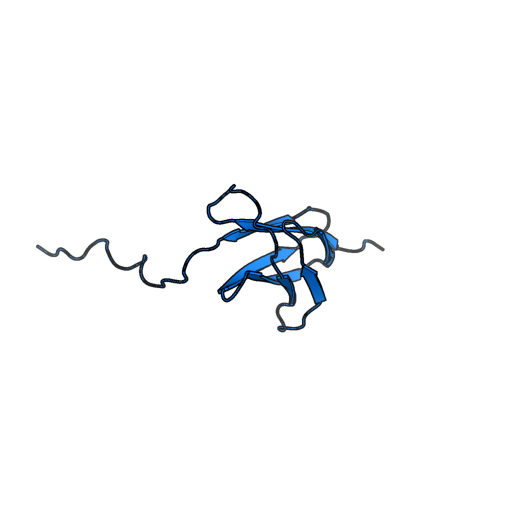2 1.00 81.50 83 ARG A C 1
ATOM 615 O O . ARG A 1 83 ? -13.521 2.847 2.606 1.00 81.50 83 ARG A O 1
ATOM 622 N N . ASN A 1 84 ? -15.084 3.940 3.790 1.00 58.03 84 ASN A N 1
ATOM 623 C CA . ASN A 1 84 ? -16.159 3.021 3.465 1.00 58.03 84 ASN A CA 1
ATOM 624 C C . ASN A 1 84 ? -16.346 3.090 1.945 1.00 58.03 84 ASN A C 1
ATOM 626 O O . ASN A 1 84 ? -16.591 4.173 1.414 1.00 58.03 84 ASN A O 1
ATOM 630 N N . ALA A 1 85 ? -16.201 1.966 1.244 1.00 47.81 85 ALA A N 1
ATOM 631 C CA . ALA A 1 85 ? -16.627 1.858 -0.142 1.00 47.81 85 ALA A CA 1
ATOM 632 C C . ALA A 1 85 ? -18.156 1.987 -0.172 1.00 47.81 85 ALA A C 1
ATOM 634 O O . ALA A 1 85 ? -18.875 0.997 -0.223 1.00 47.81 85 ALA A O 1
ATOM 635 N N . ASN A 1 86 ? -18.658 3.214 -0.053 1.00 41.06 86 ASN A N 1
ATOM 636 C CA . ASN A 1 86 ? -20.018 3.547 -0.408 1.00 41.06 86 ASN A CA 1
ATOM 637 C C . ASN A 1 86 ? -19.934 4.047 -1.853 1.00 41.06 86 ASN A C 1
ATOM 639 O O . ASN A 1 86 ? -19.475 5.169 -2.071 1.00 41.06 86 ASN A O 1
ATOM 643 N N . PRO A 1 87 ? -20.345 3.256 -2.857 1.00 50.12 87 PRO A N 1
ATOM 644 C CA . PRO A 1 87 ? -20.471 3.739 -4.233 1.00 50.12 87 PRO A CA 1
ATOM 645 C C . PRO A 1 87 ? -21.569 4.818 -4.410 1.00 50.12 87 PRO A C 1
ATOM 647 O O . PRO A 1 87 ? -22.030 5.045 -5.522 1.00 50.12 87 PRO A O 1
ATOM 650 N N . SER A 1 88 ? -21.994 5.502 -3.342 1.00 49.16 88 SER A N 1
ATOM 651 C CA . SER A 1 88 ? -23.203 6.335 -3.311 1.00 49.16 88 SER A CA 1
ATOM 652 C C . SER A 1 88 ? -22.953 7.850 -3.287 1.00 49.16 88 SER A C 1
ATOM 654 O O . SER A 1 88 ? -23.906 8.605 -3.439 1.00 49.16 88 SER A O 1
ATOM 656 N N . ASP A 1 89 ? -21.709 8.329 -3.184 1.00 49.31 89 ASP A N 1
ATOM 657 C CA . ASP A 1 89 ? -21.399 9.777 -3.192 1.00 49.31 89 ASP A CA 1
ATOM 658 C C . ASP A 1 89 ? -21.275 10.389 -4.607 1.00 49.31 89 ASP A C 1
ATOM 660 O O . ASP A 1 89 ? -20.711 11.463 -4.793 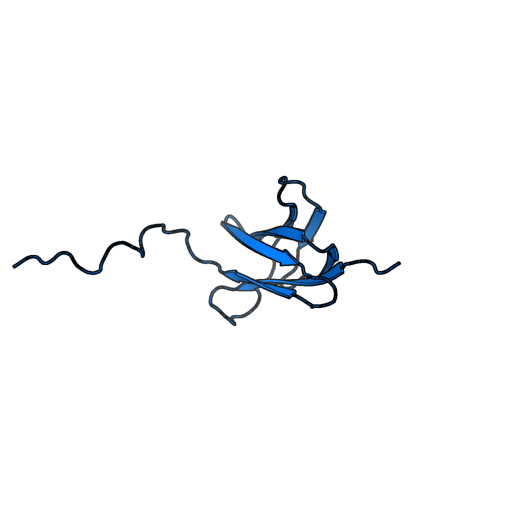1.00 49.31 89 ASP A O 1
ATOM 664 N N . ALA A 1 90 ? -21.818 9.716 -5.629 1.00 50.81 90 ALA A N 1
ATOM 665 C CA . ALA A 1 90 ? -21.924 10.246 -6.995 1.00 50.81 90 ALA A CA 1
ATOM 666 C C . ALA A 1 90 ? -23.376 10.498 -7.452 1.00 50.81 90 ALA A C 1
ATOM 668 O O . ALA A 1 90 ? -23.607 10.791 -8.620 1.00 50.81 90 ALA A O 1
ATOM 669 N N . THR A 1 91 ? -24.378 10.393 -6.571 1.00 47.31 91 THR A N 1
ATOM 670 C CA . THR A 1 91 ? -25.780 10.710 -6.909 1.00 47.31 91 THR A CA 1
ATOM 671 C C . THR A 1 91 ? -26.363 11.671 -5.884 1.00 47.31 91 THR A C 1
ATOM 673 O O . THR A 1 91 ? -27.057 11.234 -4.981 1.00 47.31 91 THR A O 1
ATOM 676 N N . THR A 1 92 ? -26.069 12.972 -5.991 1.00 49.97 92 THR A N 1
ATOM 677 C CA . THR A 1 92 ? -26.985 14.089 -5.647 1.00 49.97 92 THR A CA 1
ATOM 678 C C . THR A 1 92 ? -26.359 15.405 -6.127 1.00 49.97 92 THR A C 1
ATOM 680 O O . THR A 1 92 ? -25.825 16.186 -5.348 1.00 49.97 92 THR A O 1
ATOM 683 N N . ALA A 1 93 ? -26.406 15.670 -7.430 1.00 57.09 93 ALA A N 1
ATOM 684 C CA . ALA A 1 93 ? -26.379 17.039 -7.936 1.00 57.09 93 ALA A CA 1
ATOM 685 C C . ALA A 1 93 ? -27.089 17.069 -9.294 1.00 57.09 93 ALA A C 1
ATOM 687 O O . ALA A 1 93 ? -26.646 16.425 -10.237 1.00 57.09 93 ALA A O 1
ATOM 688 N N . ALA A 1 94 ? -28.180 17.834 -9.357 1.00 56.84 94 ALA A N 1
ATOM 689 C CA . ALA A 1 94 ? -28.968 18.176 -10.542 1.00 56.84 94 ALA A CA 1
ATOM 690 C C . ALA A 1 94 ? -29.964 17.123 -11.082 1.00 56.84 94 ALA A C 1
ATOM 692 O O . ALA A 1 94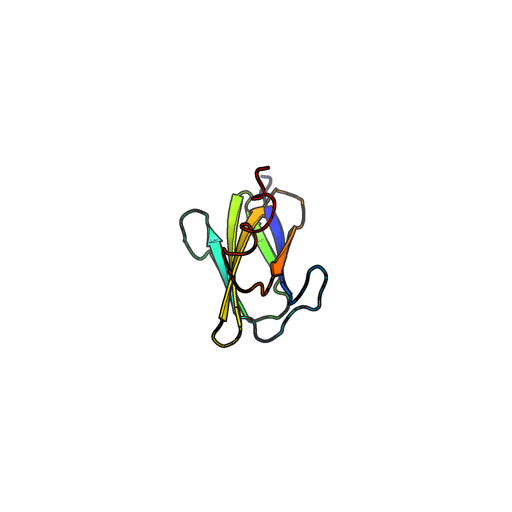 ? -29.902 16.708 -12.233 1.00 56.84 94 ALA A O 1
ATOM 693 N N . VAL A 1 95 ? -30.992 16.811 -10.286 1.00 63.31 95 VAL A N 1
ATOM 694 C CA . VAL A 1 95 ? -32.360 16.734 -10.830 1.00 63.31 95 VAL A CA 1
ATOM 695 C C . VAL A 1 95 ? -33.160 17.857 -10.184 1.00 63.31 95 VAL A C 1
ATOM 697 O O . VAL A 1 95 ? -33.618 17.710 -9.058 1.00 63.31 95 VAL A O 1
ATOM 700 N N . VAL A 1 96 ? -33.307 18.972 -10.899 1.00 65.19 96 VAL A N 1
ATOM 701 C CA . VAL A 1 96 ? -34.538 19.772 -10.880 1.00 65.19 96 VAL A CA 1
ATOM 702 C C . VAL A 1 96 ? -34.746 20.279 -12.309 1.00 65.19 96 VAL A C 1
ATOM 704 O O . VAL A 1 96 ? -34.040 21.195 -12.726 1.00 65.19 96 VAL A O 1
ATOM 707 N N . PRO A 1 97 ? -35.633 19.658 -13.098 1.00 70.25 97 PRO A N 1
ATOM 708 C CA . PRO A 1 97 ? -36.233 20.330 -14.235 1.00 70.25 97 PRO A CA 1
ATOM 709 C C . PRO A 1 97 ? -37.365 21.236 -13.727 1.00 70.25 97 PRO A C 1
ATOM 711 O O . PRO A 1 97 ? -38.275 20.747 -13.058 1.00 70.25 97 PRO A O 1
ATOM 714 N N . ASP A 1 98 ? -37.299 22.524 -14.054 1.00 62.53 98 ASP A N 1
ATOM 715 C CA . ASP A 1 98 ? -38.486 23.336 -14.354 1.00 62.53 98 ASP A CA 1
ATOM 716 C C . ASP A 1 98 ? -38.239 24.040 -15.694 1.00 62.53 98 ASP A C 1
ATOM 718 O O . ASP A 1 98 ? -37.209 24.751 -15.805 1.00 62.53 98 ASP A O 1
#

Foldseek 3Di:
DQQFKAKEKEFEAQDVVHFQDAQKWKFKAAPVRHTDDIDHGSIDMDMDHFHKIKIWIDDDPDIFIDIDTTGGPDYHYHYTHPDDPPVPPPPDDDDDDD